Protein AF-A0A0S3SVX1-F1 (afdb_monomer_lite)

Foldseek 3Di:
DFPPWDKDFDADWDQDPDDDDRIDGDTPDIDGPGDDDLVPDQPRDPDHDVVSCVVVVVCVVVDPDDPDD

Sequence (69 aa):
MATGTCLLVEGQLERTSEGKHDIELKAEKILHIGTVDFDKYPLSKKRIPLDTLRDYSHFRPRTTTRWQL

Secondary structure (DSSP, 8-state):
--TT-EEEEEEEEEE-SSSSSSEEEEEEEEEEEE---TTT-TT-SSS--TTHHHHTGGGGGGS------

Organism: NCBI:txid157739

Radius of gyration: 15.52 Å; chains: 1; bounding box: 31×33×38 Å

Structure (mmCIF, N/CA/C/O backbone):
data_AF-A0A0S3SVX1-F1
#
_entry.id   AF-A0A0S3SVX1-F1
#
loop_
_atom_site.group_PDB
_atom_site.id
_atom_site.type_symbol
_atom_site.label_atom_id
_atom_site.label_alt_id
_atom_site.label_comp_id
_atom_site.label_asym_id
_atom_site.label_entity_id
_atom_site.label_seq_id
_atom_site.pdbx_PDB_ins_code
_atom_site.Cartn_x
_atom_site.Cartn_y
_atom_site.Cartn_z
_atom_site.occupancy
_atom_site.B_iso_or_equiv
_atom_site.auth_seq_id
_atom_site.auth_comp_id
_atom_site.auth_asym_id
_atom_site.auth_atom_id
_atom_site.pdbx_PDB_model_num
ATOM 1 N N . MET A 1 1 ? 4.022 -4.740 3.685 1.00 77.56 1 MET A N 1
ATOM 2 C CA . MET A 1 1 ? 3.311 -4.340 2.448 1.00 77.56 1 MET A CA 1
ATOM 3 C C . MET A 1 1 ? 4.157 -3.296 1.740 1.00 77.56 1 MET A C 1
ATOM 5 O O . MET A 1 1 ? 4.662 -2.408 2.417 1.00 77.56 1 MET A O 1
ATOM 9 N N . ALA A 1 2 ? 4.389 -3.434 0.434 1.00 91.12 2 ALA A N 1
ATOM 10 C CA . ALA A 1 2 ? 5.266 -2.523 -0.304 1.00 91.12 2 ALA A CA 1
ATOM 11 C C . ALA A 1 2 ? 4.571 -1.182 -0.600 1.00 91.12 2 ALA A C 1
ATOM 13 O O . ALA A 1 2 ? 3.359 -1.142 -0.836 1.00 91.12 2 ALA A O 1
ATOM 14 N N . THR A 1 3 ? 5.332 -0.086 -0.625 1.00 91.56 3 THR A N 1
ATOM 15 C CA . THR A 1 3 ? 4.839 1.223 -1.078 1.00 91.56 3 THR A CA 1
ATOM 16 C C . THR A 1 3 ? 4.280 1.108 -2.495 1.00 91.56 3 THR A C 1
ATOM 18 O O . THR A 1 3 ? 4.885 0.472 -3.349 1.00 91.56 3 THR A O 1
ATOM 21 N N . GLY A 1 4 ? 3.122 1.721 -2.747 1.00 92.19 4 GLY A N 1
ATOM 22 C CA . GLY A 1 4 ? 2.443 1.661 -4.046 1.00 92.19 4 GLY A CA 1
ATOM 23 C C . GLY A 1 4 ? 1.377 0.573 -4.175 1.00 92.19 4 GLY A C 1
ATOM 24 O O . GLY A 1 4 ? 0.597 0.643 -5.123 1.00 92.19 4 GLY A O 1
ATOM 25 N N . THR A 1 5 ? 1.308 -0.370 -3.227 1.00 95.62 5 THR A N 1
ATOM 26 C CA . THR A 1 5 ? 0.260 -1.405 -3.165 1.00 95.62 5 THR A CA 1
ATOM 27 C C . THR A 1 5 ? -1.132 -0.770 -3.127 1.00 95.62 5 THR A C 1
ATOM 29 O O . THR A 1 5 ? -1.369 0.170 -2.368 1.00 95.62 5 THR A O 1
ATOM 32 N N . CYS A 1 6 ? -2.055 -1.291 -3.935 1.00 96.12 6 CYS A N 1
ATOM 33 C CA . CYS A 1 6 ? -3.459 -0.892 -3.930 1.00 96.12 6 CYS A CA 1
ATOM 34 C C . CYS A 1 6 ? -4.244 -1.764 -2.946 1.00 96.12 6 CYS A C 1
ATOM 36 O O . CYS A 1 6 ? -4.176 -2.996 -3.007 1.00 96.12 6 CYS A O 1
ATOM 38 N N . LEU A 1 7 ? -4.979 -1.115 -2.045 1.00 96.50 7 LEU A N 1
ATOM 39 C CA . LEU A 1 7 ? -5.686 -1.753 -0.942 1.00 96.50 7 LEU A CA 1
ATOM 40 C C . LEU A 1 7 ? -7.120 -1.248 -0.871 1.00 96.50 7 LEU A C 1
ATOM 42 O O . LEU A 1 7 ? -7.370 -0.059 -1.069 1.00 96.50 7 LEU A O 1
ATOM 46 N N . LEU A 1 8 ? -8.022 -2.146 -0.498 1.00 97.62 8 LEU A N 1
ATOM 47 C CA . LEU A 1 8 ? -9.312 -1.809 0.084 1.00 97.62 8 LEU A CA 1
ATOM 48 C C . LEU A 1 8 ? -9.227 -2.110 1.579 1.00 97.62 8 LEU A C 1
ATOM 50 O O . LEU A 1 8 ? -8.838 -3.211 1.967 1.00 97.62 8 LEU A O 1
ATOM 54 N N . VAL A 1 9 ? -9.558 -1.122 2.404 1.00 97.88 9 VAL A N 1
ATOM 55 C CA . VAL A 1 9 ? -9.541 -1.243 3.863 1.00 97.88 9 VAL A CA 1
ATOM 56 C C . VAL A 1 9 ? -10.937 -0.934 4.375 1.00 97.88 9 VAL A C 1
ATOM 58 O O . VAL A 1 9 ? -11.492 0.112 4.047 1.00 97.88 9 VAL A O 1
ATOM 61 N N . GLU A 1 10 ? -11.484 -1.839 5.177 1.00 98.44 10 GLU A N 1
ATOM 62 C CA . GLU A 1 10 ? -12.760 -1.662 5.865 1.00 98.44 10 GLU A CA 1
ATOM 63 C C . GLU A 1 10 ? -12.515 -1.645 7.375 1.00 98.44 10 GLU A C 1
ATOM 65 O O . GLU A 1 10 ? -11.657 -2.369 7.891 1.00 98.44 10 GLU A O 1
ATOM 70 N N . GLY A 1 11 ? -13.258 -0.806 8.090 1.00 97.88 11 GLY A N 1
ATOM 71 C CA . GLY A 1 11 ? -13.104 -0.640 9.528 1.00 97.88 11 GLY A CA 1
ATOM 72 C C . GLY A 1 11 ? -13.879 0.561 10.053 1.00 97.88 11 GLY A C 1
ATOM 73 O O . GLY A 1 11 ? -14.754 1.093 9.367 1.00 97.88 11 GLY A O 1
ATOM 74 N N . GLN A 1 12 ? -13.535 0.995 11.263 1.00 97.62 12 GLN A N 1
ATOM 75 C CA . GLN A 1 12 ? -14.231 2.076 11.961 1.00 97.62 12 GLN A CA 1
ATOM 76 C C . GLN A 1 12 ? -13.346 3.312 12.093 1.00 97.62 12 GLN A C 1
ATOM 78 O O . GLN A 1 12 ? -12.155 3.212 12.386 1.00 97.62 12 GLN A O 1
ATOM 83 N N . LEU A 1 13 ? -13.935 4.487 11.857 1.00 96.75 13 LEU A N 1
ATOM 84 C CA . LEU A 1 13 ? -13.275 5.763 12.115 1.00 96.75 13 LEU A CA 1
ATOM 85 C C . LEU A 1 13 ? -13.403 6.100 13.599 1.00 96.75 13 LEU A C 1
ATOM 87 O O . LEU A 1 13 ? -14.513 6.235 14.112 1.00 96.75 13 LEU A O 1
ATOM 91 N N . GLU A 1 14 ? -12.271 6.280 14.264 1.00 95.44 14 GLU A N 1
ATOM 92 C CA . GLU A 1 14 ? -12.197 6.635 15.678 1.00 95.44 14 GLU A CA 1
ATOM 93 C C . GLU A 1 14 ? -11.455 7.971 15.833 1.00 95.44 14 GLU A C 1
ATOM 95 O O . GLU A 1 14 ? -10.592 8.333 15.027 1.00 95.44 14 GLU A O 1
ATOM 100 N N . ARG A 1 15 ? -11.816 8.748 16.861 1.00 95.25 15 ARG A N 1
ATOM 101 C CA . ARG A 1 15 ? -11.006 9.906 17.260 1.00 95.25 15 ARG A CA 1
ATOM 102 C C . ARG A 1 15 ? -9.765 9.386 17.959 1.00 95.25 15 ARG A C 1
ATOM 104 O O . ARG A 1 15 ? -9.895 8.596 18.890 1.00 95.25 15 ARG A O 1
ATOM 111 N N . THR A 1 16 ? -8.600 9.876 17.562 1.00 89.94 16 THR A N 1
ATOM 112 C CA . THR A 1 16 ? -7.370 9.560 18.284 1.00 89.94 16 THR A CA 1
ATOM 113 C C . THR A 1 16 ? -7.071 10.642 19.318 1.00 89.94 16 THR A C 1
ATOM 115 O O . THR A 1 16 ? -7.236 11.835 19.062 1.00 89.94 16 THR A O 1
ATOM 118 N N . SER A 1 17 ? -6.645 10.223 20.509 1.00 80.19 17 SER A N 1
ATOM 119 C CA . SER A 1 17 ? -6.112 11.118 21.540 1.00 80.19 17 SER A CA 1
ATOM 120 C C . SER A 1 17 ? -4.631 11.449 21.325 1.00 80.19 17 SER A C 1
ATOM 122 O O . SER A 1 17 ? -4.099 12.311 22.021 1.00 80.19 17 SER A O 1
ATOM 124 N N . GLU A 1 18 ? -3.961 10.778 20.382 1.00 79.19 18 GLU A N 1
ATOM 125 C CA . GLU A 1 18 ? -2.519 10.871 20.153 1.00 79.19 18 GLU A CA 1
ATOM 126 C C . GLU A 1 18 ? -2.187 10.909 18.648 1.00 79.19 18 GLU A C 1
ATOM 128 O O . GLU A 1 18 ? -2.621 10.058 17.874 1.00 79.19 18 GLU A O 1
ATOM 133 N N . GLY A 1 19 ? -1.372 11.877 18.209 1.00 75.56 19 GLY A N 1
ATOM 134 C CA . GLY A 1 19 ? -0.823 11.909 16.846 1.00 75.56 19 GLY A CA 1
ATOM 135 C C . GLY A 1 19 ? -1.004 13.229 16.091 1.00 75.56 19 GLY A C 1
ATOM 136 O O . GLY A 1 19 ? -1.330 14.265 16.661 1.00 75.56 19 GLY A O 1
ATOM 137 N N . LYS A 1 20 ? -0.722 13.197 14.779 1.00 87.19 20 LYS A N 1
ATOM 138 C CA . LYS A 1 20 ? -0.755 14.370 13.875 1.00 87.19 20 LYS A CA 1
ATOM 139 C C . LYS A 1 20 ? -2.147 14.650 13.279 1.00 87.19 20 LYS A C 1
ATOM 141 O O . LYS A 1 20 ? -2.345 15.694 12.662 1.00 87.19 20 LYS A O 1
ATOM 146 N N . HIS A 1 21 ? -3.079 13.710 13.400 1.00 91.56 21 HIS A N 1
ATOM 147 C CA . HIS A 1 21 ? -4.402 13.753 12.776 1.00 91.56 21 HIS A CA 1
ATOM 148 C C . HIS A 1 21 ? -5.487 13.576 13.842 1.00 91.56 21 HIS A C 1
ATOM 150 O O . HIS A 1 21 ? -5.254 12.863 14.807 1.00 91.56 21 HIS A O 1
ATOM 156 N N . ASP A 1 22 ? -6.659 14.190 13.653 1.00 93.25 22 ASP A N 1
ATOM 157 C CA . ASP A 1 22 ? -7.755 14.169 14.642 1.00 93.25 22 ASP A CA 1
ATOM 158 C C . ASP A 1 22 ? -8.552 12.851 14.652 1.00 93.25 22 ASP A C 1
ATOM 160 O O . ASP A 1 22 ? -9.266 12.538 15.607 1.00 93.25 22 ASP A O 1
ATOM 164 N N . ILE A 1 23 ? -8.460 12.085 13.562 1.00 95.50 23 ILE A N 1
ATOM 165 C CA . ILE A 1 23 ? -9.143 10.804 13.376 1.00 95.50 23 ILE A CA 1
ATOM 166 C C . ILE A 1 23 ? -8.197 9.780 12.754 1.00 95.50 23 ILE A C 1
ATOM 168 O O . ILE A 1 23 ? -7.309 10.131 11.972 1.00 95.50 23 ILE A O 1
ATOM 172 N N . GLU A 1 24 ? -8.448 8.510 13.045 1.00 95.56 24 GLU A N 1
ATOM 173 C CA . GLU A 1 24 ? -7.791 7.371 12.413 1.00 95.56 24 GLU A CA 1
ATOM 174 C C . GLU A 1 24 ? -8.804 6.293 12.016 1.00 95.56 24 GLU A C 1
ATOM 176 O O . GLU A 1 24 ? -9.905 6.213 12.561 1.00 95.56 24 GLU A O 1
ATOM 181 N N . LEU A 1 25 ? -8.443 5.476 11.023 1.00 95.38 25 LEU A N 1
ATOM 182 C CA . LEU A 1 25 ? -9.232 4.316 10.614 1.00 95.38 25 LEU A CA 1
ATOM 183 C C . LEU A 1 25 ? -8.660 3.065 11.280 1.00 95.38 25 LEU A C 1
ATOM 185 O O . LEU A 1 25 ? -7.590 2.586 10.897 1.00 95.38 25 LEU A O 1
ATOM 189 N N . LYS A 1 26 ? -9.402 2.497 12.226 1.00 95.38 26 LYS A N 1
ATOM 190 C CA . LYS A 1 26 ? -9.101 1.198 12.821 1.00 95.38 26 LYS A CA 1
ATOM 191 C C . LYS A 1 26 ? -9.508 0.093 11.854 1.00 95.38 26 LYS A C 1
ATOM 193 O O . LYS A 1 26 ? -10.690 -0.207 11.695 1.00 95.38 26 LYS A O 1
ATOM 198 N N . ALA A 1 27 ? -8.519 -0.476 11.171 1.00 97.06 27 ALA A N 1
ATOM 199 C CA . ALA A 1 27 ? -8.737 -1.490 10.147 1.00 97.06 27 ALA A CA 1
ATOM 200 C C . ALA A 1 27 ? -9.221 -2.817 10.754 1.00 97.06 27 ALA A C 1
ATOM 202 O O . ALA A 1 27 ? -8.551 -3.403 11.601 1.00 97.06 27 ALA A O 1
ATOM 203 N N . GLU A 1 28 ? -10.353 -3.316 10.265 1.00 98.12 28 GLU A N 1
ATOM 204 C CA . GLU A 1 28 ? -10.903 -4.631 10.616 1.00 98.12 28 GLU A CA 1
ATOM 205 C C . GLU A 1 28 ? -10.671 -5.644 9.490 1.00 98.12 28 GLU A C 1
ATOM 207 O O . GLU A 1 28 ? -10.451 -6.830 9.741 1.00 98.12 28 GLU A O 1
ATOM 212 N N . LYS A 1 29 ? -10.689 -5.180 8.233 1.00 97.94 29 LYS A N 1
ATOM 213 C CA . LYS A 1 29 ? -10.416 -5.997 7.047 1.00 97.94 29 LYS A CA 1
ATOM 214 C C . LYS A 1 29 ? -9.533 -5.248 6.064 1.00 97.94 29 LYS A C 1
ATOM 216 O O . LYS A 1 29 ? -9.690 -4.049 5.843 1.00 97.94 29 LYS A O 1
ATOM 221 N N . ILE A 1 30 ? -8.618 -5.984 5.440 1.00 97.19 30 ILE A N 1
ATOM 222 C CA . ILE A 1 30 ? -7.711 -5.466 4.415 1.00 97.19 30 ILE A CA 1
ATOM 223 C C . ILE A 1 30 ? -7.709 -6.438 3.239 1.00 97.19 30 ILE A C 1
ATOM 225 O O . ILE A 1 30 ? -7.344 -7.605 3.389 1.00 97.19 30 ILE A O 1
ATOM 229 N N . LEU A 1 31 ? -8.064 -5.941 2.058 1.00 97.25 31 LEU A N 1
ATOM 230 C CA . LEU A 1 31 ? -7.979 -6.665 0.797 1.00 97.25 31 LEU A CA 1
ATOM 231 C C . LEU A 1 31 ? -6.891 -6.049 -0.086 1.00 97.25 31 LEU A C 1
ATOM 233 O O . LEU A 1 31 ? -6.879 -4.846 -0.349 1.00 97.25 31 LEU A O 1
ATOM 237 N N . HIS A 1 32 ? -5.992 -6.896 -0.582 1.00 95.56 32 HIS A N 1
ATOM 238 C CA . HIS A 1 32 ? -4.951 -6.501 -1.524 1.00 95.56 32 HIS A CA 1
ATOM 239 C C . HIS A 1 32 ? -5.497 -6.588 -2.949 1.00 95.56 32 HIS A C 1
ATOM 241 O O . HIS A 1 32 ? -5.636 -7.680 -3.491 1.00 95.56 32 HIS A O 1
ATOM 247 N N . ILE A 1 33 ? -5.803 -5.438 -3.550 1.00 96.62 33 ILE A N 1
ATOM 248 C CA . ILE A 1 33 ? -6.338 -5.364 -4.919 1.00 96.62 33 ILE A CA 1
ATOM 249 C C . ILE A 1 33 ? -5.203 -5.448 -5.945 1.00 96.62 33 ILE A C 1
ATOM 251 O O . ILE A 1 33 ? -5.357 -6.048 -7.004 1.00 96.62 33 ILE A O 1
ATOM 255 N N . GLY A 1 34 ? -4.046 -4.863 -5.628 1.00 95.31 34 GLY A N 1
ATOM 256 C CA . GLY A 1 34 ? -2.877 -4.891 -6.500 1.00 95.31 34 GLY A CA 1
ATOM 257 C C . GLY A 1 34 ? -1.590 -4.864 -5.694 1.00 95.31 34 GLY A C 1
ATOM 258 O O . GLY A 1 34 ? -1.284 -3.863 -5.042 1.00 95.31 34 GLY A O 1
ATOM 259 N N . THR A 1 35 ? -0.838 -5.961 -5.739 1.00 94.06 35 THR A N 1
ATOM 260 C CA . THR A 1 35 ? 0.477 -6.074 -5.102 1.00 94.06 35 THR A CA 1
ATOM 261 C C . THR A 1 35 ? 1.557 -5.445 -5.965 1.00 94.06 35 THR A C 1
ATOM 263 O O . THR A 1 35 ? 1.480 -5.462 -7.192 1.00 94.06 35 THR A O 1
ATOM 266 N N . VAL A 1 36 ? 2.592 -4.924 -5.317 1.00 94.69 36 VAL A N 1
ATOM 267 C CA . VAL A 1 36 ? 3.713 -4.266 -5.983 1.00 94.69 36 VAL A CA 1
ATOM 268 C C . VAL A 1 36 ? 5.006 -5.008 -5.672 1.00 94.69 36 VAL A C 1
ATOM 270 O O . VAL A 1 36 ? 5.282 -5.322 -4.515 1.00 94.69 36 VAL A O 1
ATOM 273 N N . ASP A 1 37 ? 5.800 -5.256 -6.713 1.00 93.31 37 ASP A N 1
ATOM 274 C CA . ASP A 1 37 ? 7.188 -5.693 -6.580 1.00 93.31 37 ASP A CA 1
ATOM 275 C C . ASP A 1 37 ? 8.040 -4.498 -6.132 1.00 93.31 37 ASP A C 1
ATOM 277 O O . ASP A 1 37 ? 8.161 -3.494 -6.843 1.00 93.31 37 ASP A O 1
ATOM 281 N N . PHE A 1 38 ? 8.593 -4.598 -4.925 1.00 89.62 38 PHE A N 1
ATOM 282 C CA . PHE A 1 38 ? 9.320 -3.512 -4.283 1.00 89.62 38 PHE A CA 1
ATOM 283 C C . PHE A 1 38 ? 10.526 -3.052 -5.110 1.00 89.62 38 PHE A C 1
ATOM 285 O O . PHE A 1 38 ? 10.743 -1.846 -5.235 1.00 89.62 38 PHE A O 1
ATOM 292 N N . ASP A 1 39 ? 11.271 -3.978 -5.716 1.00 89.56 39 ASP A N 1
ATOM 293 C CA . ASP A 1 39 ? 12.517 -3.654 -6.420 1.00 89.56 39 ASP A CA 1
ATOM 294 C C . ASP A 1 39 ? 12.270 -2.990 -7.778 1.00 89.56 39 ASP A C 1
ATOM 296 O O . ASP A 1 39 ? 13.131 -2.275 -8.293 1.00 89.56 39 ASP A O 1
ATOM 300 N N . LYS A 1 40 ? 11.073 -3.181 -8.343 1.00 89.19 40 LYS A N 1
ATOM 301 C CA . LYS A 1 40 ? 10.684 -2.621 -9.646 1.00 89.19 40 LYS A CA 1
ATOM 302 C C . LYS A 1 40 ? 9.893 -1.325 -9.545 1.00 89.19 40 LYS A C 1
ATOM 304 O O . LYS A 1 40 ? 9.775 -0.614 -10.540 1.00 89.19 40 LYS A O 1
ATOM 309 N N . TYR A 1 41 ? 9.317 -1.014 -8.386 1.00 91.00 41 TYR A N 1
ATOM 310 C CA . TYR A 1 41 ? 8.449 0.149 -8.258 1.00 91.00 41 TYR A CA 1
ATOM 311 C C . TYR A 1 41 ? 9.246 1.441 -8.016 1.00 91.00 41 TYR A C 1
ATOM 313 O O . TYR A 1 41 ? 9.935 1.565 -7.000 1.00 91.00 41 TYR A O 1
ATOM 321 N N . PRO A 1 42 ? 9.138 2.449 -8.906 1.00 88.56 42 PRO A N 1
ATOM 322 C CA . PRO A 1 42 ? 9.987 3.640 -8.841 1.00 88.56 42 PRO A CA 1
ATOM 323 C C . PRO A 1 42 ? 9.851 4.432 -7.538 1.00 88.56 42 PRO A C 1
ATOM 325 O O . PRO A 1 42 ? 10.808 5.068 -7.102 1.00 88.56 42 PRO A O 1
ATOM 328 N N . LEU A 1 43 ? 8.673 4.378 -6.899 1.00 88.88 43 LEU A N 1
ATOM 329 C CA . LEU A 1 43 ? 8.387 5.097 -5.656 1.00 88.88 43 LEU A CA 1
ATOM 330 C C . LEU A 1 43 ? 8.634 4.275 -4.376 1.00 88.88 43 LEU A C 1
ATOM 332 O O . LEU A 1 43 ? 8.224 4.689 -3.293 1.00 88.88 43 LEU A O 1
ATOM 336 N N . SER A 1 44 ? 9.284 3.111 -4.467 1.00 88.81 44 SER A N 1
ATOM 337 C CA . SER A 1 44 ? 9.533 2.240 -3.305 1.00 88.81 44 SER A CA 1
ATOM 338 C C . SER A 1 44 ? 10.445 2.867 -2.253 1.00 88.81 44 SER A C 1
ATOM 340 O O . SER A 1 44 ? 10.286 2.626 -1.055 1.00 88.81 44 SER A O 1
ATOM 342 N N . LYS A 1 45 ? 11.418 3.675 -2.689 1.00 83.38 45 LYS A N 1
ATOM 343 C CA . LYS A 1 45 ? 12.426 4.283 -1.813 1.00 83.38 45 LYS A CA 1
ATOM 344 C C . LYS A 1 45 ? 11.917 5.609 -1.247 1.00 83.38 45 LYS A C 1
ATOM 346 O O . LYS A 1 45 ? 11.363 6.429 -1.966 1.00 83.38 45 LYS A O 1
ATOM 351 N N . LYS A 1 46 ? 12.174 5.864 0.041 1.00 75.94 46 LYS A N 1
ATOM 352 C CA . LYS A 1 46 ? 11.734 7.098 0.730 1.00 75.94 46 LYS A CA 1
ATOM 353 C C . LYS A 1 46 ? 12.329 8.383 0.143 1.00 75.94 46 LYS A C 1
ATOM 355 O O . LYS A 1 46 ? 11.688 9.426 0.192 1.00 75.94 46 LYS A O 1
ATOM 360 N N . ARG A 1 47 ? 13.558 8.322 -0.376 1.00 79.44 47 ARG A N 1
ATOM 361 C CA . ARG A 1 47 ? 14.248 9.454 -1.002 1.00 79.44 47 ARG A CA 1
ATOM 362 C C . ARG A 1 47 ? 14.626 9.061 -2.419 1.00 79.44 47 ARG A C 1
ATOM 364 O O . ARG A 1 4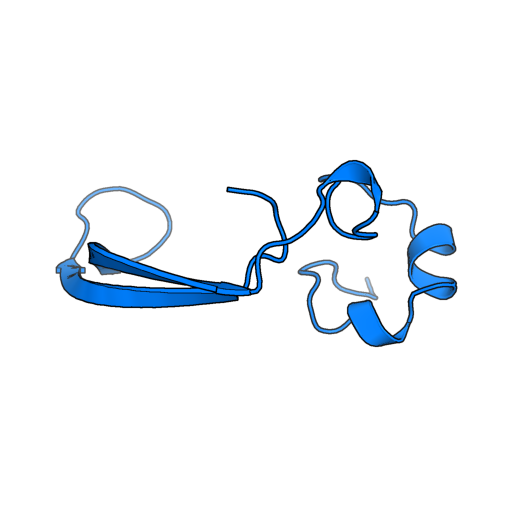7 ? 15.469 8.189 -2.613 1.00 79.44 47 ARG A O 1
ATOM 371 N N . ILE A 1 48 ? 13.983 9.701 -3.384 1.00 80.56 48 ILE A N 1
ATOM 372 C CA . ILE A 1 48 ? 14.212 9.484 -4.811 1.00 80.56 48 ILE A CA 1
ATOM 373 C C . ILE A 1 48 ? 14.753 10.799 -5.371 1.00 80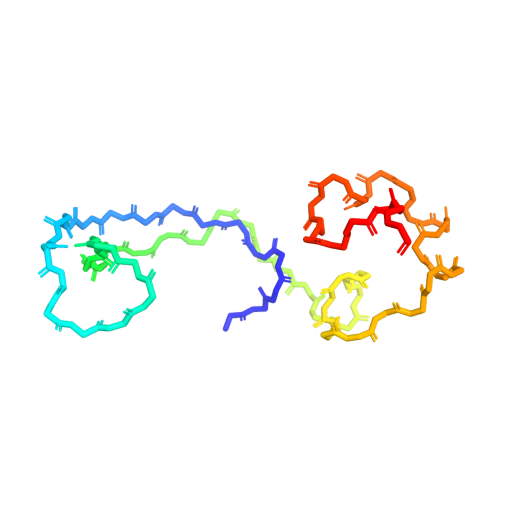.56 48 ILE A C 1
ATOM 375 O O . ILE A 1 48 ? 14.165 11.847 -5.088 1.00 80.56 48 ILE A O 1
ATOM 379 N N . PRO A 1 49 ? 15.877 10.784 -6.106 1.00 83.81 49 PRO A N 1
ATOM 380 C CA . PRO A 1 49 ? 16.391 11.985 -6.752 1.00 83.81 49 PRO A CA 1
ATOM 381 C C . PRO A 1 49 ? 15.345 12.609 -7.683 1.00 83.81 49 PRO A C 1
ATOM 383 O O . PRO A 1 49 ? 14.603 11.900 -8.364 1.00 83.81 49 PRO A O 1
ATOM 386 N N . LEU A 1 50 ? 15.295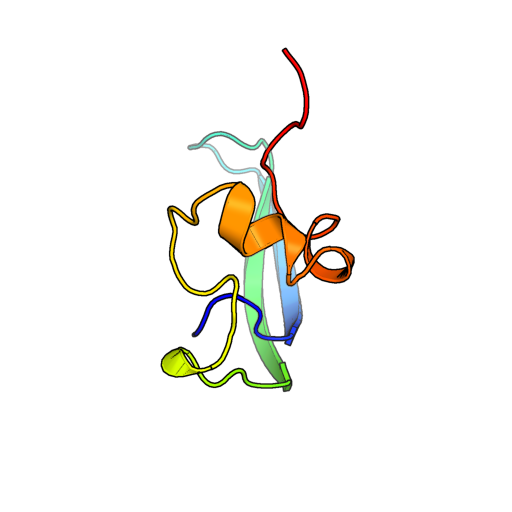 13.943 -7.736 1.00 81.56 50 LEU A N 1
ATOM 387 C CA . LEU A 1 50 ? 14.321 14.657 -8.570 1.00 81.56 50 LEU A CA 1
ATOM 388 C C . LEU A 1 50 ? 14.487 14.335 -10.060 1.00 81.56 50 LEU A C 1
ATOM 390 O O . LEU A 1 50 ? 13.489 14.277 -10.777 1.00 81.56 50 LEU A O 1
ATOM 394 N N . ASP A 1 51 ? 15.719 14.083 -10.509 1.00 83.62 51 ASP A N 1
ATOM 395 C CA . ASP A 1 51 ? 15.995 13.668 -11.885 1.00 83.62 51 ASP A CA 1
ATOM 396 C C . ASP A 1 51 ? 15.394 12.298 -12.199 1.00 83.62 51 ASP A C 1
ATOM 398 O O . ASP A 1 51 ? 14.732 12.149 -13.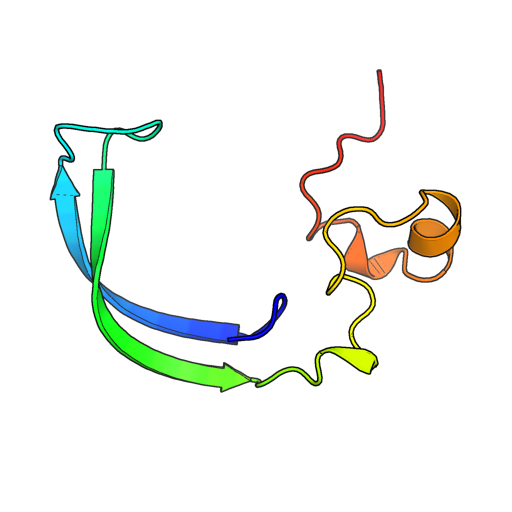217 1.00 83.62 51 ASP A O 1
ATOM 402 N N . THR A 1 52 ? 15.467 11.338 -11.275 1.00 81.31 52 THR A N 1
ATOM 403 C CA . THR A 1 52 ? 14.798 10.038 -11.434 1.00 81.31 52 THR A CA 1
ATOM 404 C C . THR A 1 52 ? 13.274 10.192 -11.528 1.00 81.31 52 THR A C 1
ATOM 406 O O . THR A 1 52 ? 12.617 9.465 -12.262 1.00 81.31 52 THR A O 1
ATOM 409 N N . LEU A 1 53 ? 12.677 11.179 -10.848 1.00 80.50 53 LEU A N 1
ATOM 410 C CA . LEU A 1 53 ? 11.242 11.485 -10.977 1.00 80.50 53 LEU A CA 1
ATOM 411 C C . LEU A 1 53 ? 10.871 12.171 -12.310 1.00 80.50 53 LEU A C 1
ATOM 413 O O . LEU A 1 53 ? 9.681 12.371 -12.576 1.00 80.50 53 LEU A O 1
ATOM 417 N N . ARG A 1 54 ? 11.840 12.591 -13.139 1.00 84.62 54 ARG A N 1
ATOM 418 C CA . ARG A 1 54 ? 11.584 13.084 -14.508 1.00 84.62 54 ARG A CA 1
ATOM 419 C C . ARG A 1 54 ? 11.276 11.930 -15.458 1.00 84.62 54 ARG A C 1
ATOM 421 O O . ARG A 1 54 ? 10.318 12.051 -16.216 1.00 84.62 54 ARG A O 1
ATOM 428 N N . ASP A 1 55 ? 11.983 10.809 -15.327 1.00 88.50 55 ASP A N 1
ATOM 429 C CA . ASP A 1 55 ? 11.749 9.590 -16.121 1.00 88.50 55 ASP A CA 1
ATOM 430 C C . ASP A 1 55 ? 10.367 8.976 -15.839 1.00 88.50 55 ASP A C 1
ATOM 432 O O . ASP A 1 55 ? 9.727 8.379 -16.702 1.00 88.50 55 ASP A O 1
ATOM 436 N N . TYR A 1 56 ? 9.866 9.199 -14.623 1.00 87.19 56 TYR A N 1
ATOM 437 C CA . TYR A 1 56 ? 8.586 8.706 -14.122 1.00 87.19 56 TYR A CA 1
ATOM 438 C C . TYR A 1 56 ? 7.597 9.851 -13.871 1.00 87.19 56 TYR A C 1
ATOM 440 O O . TYR A 1 56 ? 6.952 9.928 -12.823 1.00 87.19 56 TYR A O 1
ATOM 448 N N . SER A 1 57 ? 7.468 10.768 -14.832 1.00 86.31 57 SER A N 1
ATOM 449 C CA . SER A 1 57 ? 6.630 11.972 -14.701 1.00 86.31 57 SER A CA 1
ATOM 450 C C . SER A 1 57 ? 5.170 11.674 -14.320 1.00 86.31 57 SER A C 1
ATOM 452 O O . SER A 1 57 ? 4.588 12.396 -13.509 1.00 86.31 57 SER A O 1
ATOM 454 N N . HIS A 1 58 ? 4.605 10.569 -14.816 1.00 88.88 58 HIS A N 1
ATOM 455 C CA . HIS A 1 58 ? 3.249 10.098 -14.507 1.00 88.88 58 HIS A CA 1
ATOM 456 C C . HIS A 1 58 ? 3.064 9.646 -13.047 1.00 88.88 58 HIS A C 1
ATOM 458 O O . HIS A 1 58 ? 1.939 9.597 -12.554 1.00 88.88 58 HIS A O 1
ATOM 464 N N . PHE A 1 59 ? 4.149 9.357 -12.323 1.00 88.38 59 PHE A N 1
ATOM 465 C CA . PHE A 1 59 ? 4.107 9.026 -10.899 1.00 88.38 59 PHE A CA 1
ATOM 466 C C . PHE A 1 59 ? 4.147 10.259 -9.985 1.00 88.38 59 PHE A C 1
ATOM 468 O O . PHE A 1 59 ? 3.801 10.147 -8.808 1.00 88.38 59 PHE A O 1
ATOM 475 N N . ARG A 1 60 ? 4.502 11.447 -10.499 1.00 85.00 60 ARG A N 1
ATOM 476 C CA . ARG A 1 60 ? 4.606 12.685 -9.701 1.00 85.00 60 ARG A CA 1
ATOM 477 C C . ARG A 1 60 ? 3.351 13.033 -8.891 1.00 85.00 60 ARG A C 1
ATOM 479 O O . ARG A 1 60 ? 3.528 13.372 -7.721 1.00 85.00 60 ARG A O 1
ATOM 486 N N . PRO A 1 61 ? 2.113 12.903 -9.418 1.00 87.81 61 PRO A N 1
ATOM 487 C CA . PRO A 1 61 ? 0.900 13.201 -8.649 1.00 87.81 61 PRO A CA 1
ATOM 488 C C . PRO A 1 61 ? 0.718 12.324 -7.402 1.00 87.81 61 PRO A C 1
ATOM 490 O O . PRO A 1 61 ? -0.067 12.657 -6.523 1.00 87.81 61 PRO A O 1
ATOM 493 N N . ARG A 1 62 ? 1.434 11.196 -7.315 1.00 90.00 62 ARG A N 1
ATOM 494 C CA . ARG A 1 62 ? 1.366 10.236 -6.204 1.00 90.00 62 ARG A CA 1
ATOM 495 C C . ARG A 1 62 ? 2.491 10.420 -5.181 1.00 90.00 62 ARG A C 1
ATOM 497 O O . ARG A 1 62 ? 2.690 9.552 -4.336 1.00 90.00 62 ARG A O 1
ATOM 504 N N . THR A 1 63 ? 3.244 11.516 -5.263 1.00 85.75 63 THR A N 1
ATOM 505 C CA . THR A 1 63 ? 4.313 11.856 -4.314 1.00 85.75 63 THR A CA 1
ATOM 506 C C . THR A 1 63 ? 3.953 13.118 -3.541 1.00 85.75 63 THR A C 1
ATOM 508 O O . THR A 1 63 ? 3.350 14.035 -4.089 1.00 85.75 63 THR A O 1
ATOM 511 N N . THR A 1 64 ? 4.345 13.191 -2.270 1.00 81.38 64 THR A N 1
ATOM 512 C CA . THR A 1 64 ? 4.108 14.374 -1.421 1.00 81.38 64 THR A CA 1
ATOM 513 C C . THR A 1 64 ? 5.100 15.512 -1.702 1.00 81.38 64 THR A C 1
ATOM 515 O O . THR A 1 64 ? 4.965 16.601 -1.147 1.00 81.38 64 THR A O 1
ATOM 518 N N . THR A 1 65 ? 6.116 15.278 -2.540 1.00 70.94 65 THR A N 1
ATOM 519 C CA . THR A 1 65 ? 7.133 16.274 -2.896 1.00 70.94 65 THR A CA 1
ATOM 520 C C . THR A 1 65 ? 6.474 17.461 -3.596 1.00 70.94 65 THR A C 1
ATOM 522 O O . THR A 1 65 ? 5.998 17.343 -4.725 1.00 70.94 65 THR A O 1
ATOM 525 N N . ARG A 1 66 ? 6.456 18.620 -2.927 1.00 61.41 66 ARG A N 1
ATOM 526 C CA . ARG A 1 66 ? 6.066 19.892 -3.541 1.00 61.41 66 ARG A CA 1
ATOM 527 C C . ARG A 1 66 ? 7.159 20.325 -4.515 1.00 61.41 66 ARG A C 1
ATOM 529 O O . ARG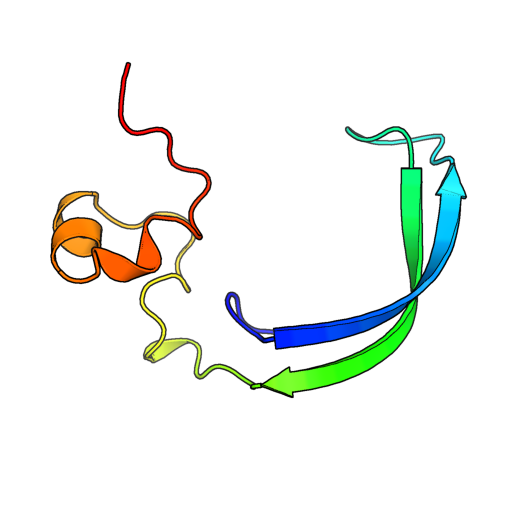 A 1 66 ? 8.321 20.440 -4.137 1.00 61.41 66 ARG A O 1
ATOM 536 N N 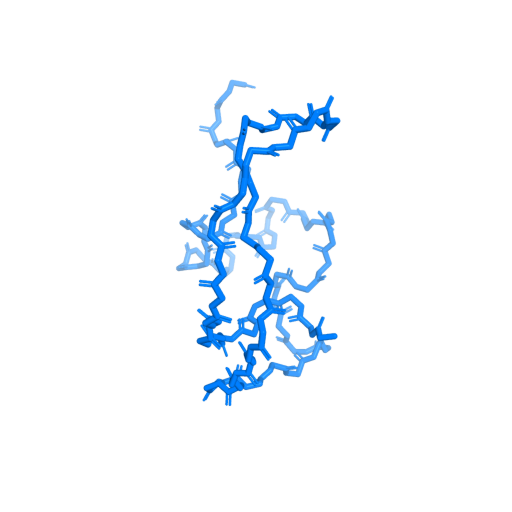. TRP A 1 67 ? 6.783 20.553 -5.766 1.00 59.66 67 TRP A N 1
ATOM 537 C CA . TRP A 1 67 ? 7.640 21.190 -6.758 1.00 59.66 67 TRP A CA 1
ATOM 538 C C . TRP A 1 67 ? 7.442 22.709 -6.608 1.00 59.66 67 TRP A C 1
ATOM 540 O O . TRP A 1 67 ? 6.377 23.184 -6.982 1.00 59.66 67 TRP A O 1
ATOM 550 N N . GLN A 1 68 ? 8.441 23.419 -6.052 1.00 47.28 68 GLN A N 1
ATOM 551 C CA . GLN A 1 68 ? 8.461 24.837 -5.591 1.00 47.28 68 GLN A CA 1
ATOM 552 C C . GLN A 1 68 ? 7.977 24.999 -4.132 1.00 47.28 68 GLN A C 1
ATOM 554 O O . GLN A 1 68 ? 6.897 24.529 -3.777 1.00 47.28 68 GLN A O 1
ATOM 559 N N . LEU A 1 69 ? 8.733 25.594 -3.200 1.00 40.22 69 LEU A N 1
ATOM 560 C CA . LEU A 1 69 ? 9.713 26.693 -3.282 1.00 40.22 69 LEU A CA 1
ATOM 561 C C . LEU A 1 69 ? 11.174 26.266 -3.087 1.00 40.22 69 LEU A C 1
ATOM 563 O O . LEU A 1 69 ? 11.430 25.459 -2.166 1.00 40.22 69 LEU A O 1
#

pLDDT: mean 87.57, std 11.18, range [40.22, 98.44]